Protein AF-A0A957RYM1-F1 (afdb_monomer_lite)

Radius of gyration: 15.06 Å; chains: 1; bounding box: 30×31×53 Å

pLDDT: mean 81.37, std 14.38, range [42.69, 95.62]

Sequence (113 aa):
TSSVTLRHVVASGNTQPAMAFSLDGKTATLGHGESEKFGTLTPGAHTVTVALPEQWQLAGVACDGGVAIEQAAAPAAGGQAVATFSLERSQHVTCTFTTEQTAYDLYMPAVLR

Foldseek 3Di:
DEKEKEFEAEPEDPDWAWKWKAKPRDIDTYTHGDIDMGDDDDFFKIKIKIFFAFQKWFPDKDKDFPWDWDWDGDDRTTDIIMIMTGDDPHHYMYMYTYMYGHDPVPVPPPPDD

Structure (mmCIF, N/CA/C/O backbone):
data_AF-A0A957RYM1-F1
#
_entry.id   AF-A0A957RYM1-F1
#
loop_
_atom_site.group_PDB
_atom_site.id
_atom_site.type_symbol
_atom_site.label_atom_id
_atom_site.label_alt_id
_atom_site.label_comp_id
_atom_site.label_asym_id
_atom_site.label_entity_id
_atom_site.label_seq_id
_atom_site.pdbx_PDB_ins_code
_atom_site.Cartn_x
_atom_site.C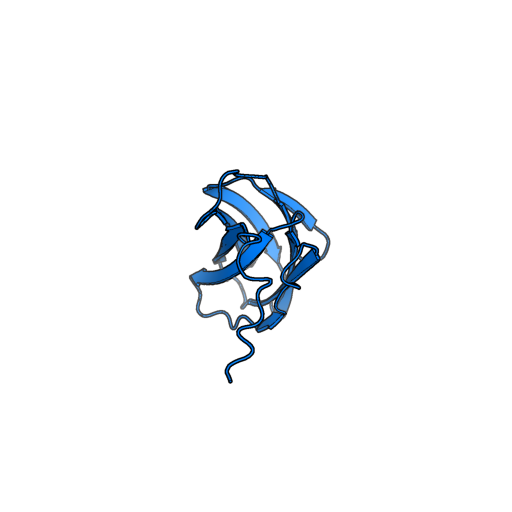artn_y
_atom_site.Cartn_z
_atom_site.occupancy
_atom_site.B_iso_or_equiv
_atom_site.auth_seq_id
_atom_site.auth_comp_id
_atom_site.auth_asym_id
_atom_site.auth_atom_id
_atom_site.pdbx_PDB_model_num
ATOM 1 N N . THR A 1 1 ? -6.660 4.446 18.909 1.00 76.19 1 THR A N 1
ATOM 2 C CA . THR A 1 1 ? -6.549 4.975 17.532 1.00 76.19 1 THR A CA 1
ATOM 3 C C . THR A 1 1 ? -6.123 3.838 16.639 1.00 76.19 1 THR A C 1
ATOM 5 O O . THR A 1 1 ? -5.330 3.018 17.086 1.00 76.19 1 THR A O 1
ATOM 8 N N . SER A 1 2 ? -6.673 3.744 15.433 1.00 87.56 2 SER A N 1
ATOM 9 C CA . SER A 1 2 ? -6.297 2.680 14.498 1.00 87.56 2 SER A CA 1
ATOM 10 C C . SER A 1 2 ? -4.996 3.050 13.775 1.00 87.56 2 S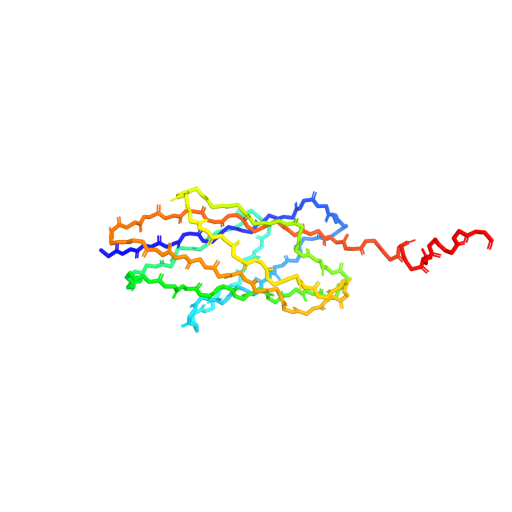ER A C 1
ATOM 12 O O . SER A 1 2 ? -4.629 4.233 13.710 1.00 87.56 2 SER A O 1
ATOM 14 N N . SER A 1 3 ? -4.266 2.057 13.273 1.00 90.38 3 SER A N 1
ATOM 15 C CA . SER A 1 3 ? -3.085 2.292 12.436 1.00 90.38 3 SER A CA 1
ATOM 16 C C . SER A 1 3 ? -2.959 1.253 11.338 1.00 90.38 3 SER A C 1
ATOM 18 O O . SER A 1 3 ? -3.292 0.089 11.553 1.00 90.38 3 SER A O 1
ATOM 20 N N . VAL A 1 4 ? -2.355 1.645 10.226 1.00 91.31 4 VAL A N 1
ATOM 21 C CA . VAL A 1 4 ? -1.913 0.711 9.192 1.00 91.31 4 VAL A CA 1
ATOM 22 C C . VAL A 1 4 ? -0.404 0.813 9.021 1.00 91.31 4 VAL A C 1
ATOM 24 O O . VAL A 1 4 ? 0.157 1.905 9.073 1.00 91.31 4 VAL A O 1
ATOM 27 N N . THR A 1 5 ? 0.259 -0.314 8.821 1.00 93.50 5 THR A N 1
ATOM 28 C CA . THR A 1 5 ? 1.650 -0.365 8.374 1.00 93.50 5 THR A CA 1
ATOM 29 C C . THR A 1 5 ? 1.645 -0.764 6.910 1.00 93.50 5 THR A C 1
ATOM 31 O O . THR A 1 5 ? 1.220 -1.870 6.587 1.00 93.50 5 THR A O 1
ATOM 34 N N . LEU A 1 6 ? 2.085 0.124 6.022 1.00 93.38 6 LEU A N 1
ATOM 35 C CA . LEU A 1 6 ? 2.266 -0.202 4.609 1.00 93.38 6 LEU A CA 1
ATOM 36 C C . LEU A 1 6 ? 3.681 -0.738 4.427 1.00 93.38 6 LEU A C 1
ATOM 38 O O . LEU A 1 6 ? 4.636 -0.097 4.854 1.00 93.38 6 LEU A O 1
ATOM 42 N N . ARG A 1 7 ? 3.817 -1.903 3.806 1.00 93.31 7 ARG A N 1
ATOM 43 C CA . ARG A 1 7 ? 5.095 -2.532 3.479 1.00 93.31 7 ARG A CA 1
ATOM 44 C C . ARG A 1 7 ? 5.199 -2.708 1.975 1.00 93.31 7 ARG A C 1
ATOM 46 O O . ARG A 1 7 ? 4.254 -3.190 1.356 1.00 93.31 7 ARG A O 1
ATOM 53 N N . HIS A 1 8 ? 6.348 -2.373 1.406 1.00 93.75 8 HIS A N 1
ATOM 54 C CA . HIS A 1 8 ? 6.613 -2.569 -0.013 1.00 93.75 8 HIS A CA 1
ATOM 55 C C . HIS A 1 8 ? 7.539 -3.768 -0.234 1.00 93.75 8 HIS A C 1
ATOM 57 O O . HIS A 1 8 ? 8.561 -3.929 0.435 1.00 93.75 8 HIS A O 1
ATOM 63 N N . VAL A 1 9 ? 7.180 -4.628 -1.184 1.00 93.25 9 VAL A N 1
ATOM 64 C CA . VAL A 1 9 ? 7.982 -5.769 -1.626 1.00 93.25 9 VAL A CA 1
ATOM 65 C C . VAL A 1 9 ? 8.024 -5.781 -3.145 1.00 93.25 9 VAL A C 1
ATOM 67 O O . VAL A 1 9 ? 7.005 -5.630 -3.801 1.00 93.25 9 VAL A O 1
ATOM 70 N N . VAL A 1 10 ? 9.209 -6.040 -3.686 1.00 91.94 10 VAL A N 1
ATOM 71 C CA . VAL A 1 10 ? 9.413 -6.340 -5.109 1.00 91.94 10 VAL A CA 1
ATOM 72 C C . VAL A 1 10 ? 9.459 -7.858 -5.238 1.00 91.94 10 VAL A C 1
ATOM 74 O O . VAL A 1 10 ? 10.368 -8.471 -4.678 1.00 91.94 10 VAL A O 1
ATOM 77 N N . ALA A 1 11 ? 8.482 -8.458 -5.916 1.00 88.06 11 ALA A N 1
ATOM 78 C CA . ALA A 1 11 ? 8.431 -9.899 -6.170 1.00 88.06 11 ALA A CA 1
ATOM 79 C C . ALA A 1 11 ? 9.385 -10.324 -7.287 1.00 88.06 11 ALA A C 1
ATOM 81 O O . ALA A 1 11 ? 10.069 -11.338 -7.159 1.00 88.06 11 ALA A O 1
ATOM 82 N N . SER A 1 12 ? 9.439 -9.555 -8.374 1.00 82.25 12 SER A N 1
ATOM 83 C CA . SER A 1 12 ? 10.343 -9.812 -9.491 1.00 82.25 12 SER A CA 1
ATOM 84 C C . SER A 1 12 ? 10.716 -8.511 -10.201 1.00 82.25 12 SER A C 1
ATOM 86 O O . SER A 1 12 ? 9.933 -7.563 -10.241 1.00 82.25 12 SER A O 1
ATOM 88 N N . GLY A 1 13 ? 11.941 -8.438 -10.715 1.00 80.06 13 GLY A N 1
ATOM 89 C CA . GLY A 1 13 ? 12.449 -7.272 -11.430 1.00 80.06 13 GLY A CA 1
ATOM 90 C C . GLY A 1 13 ? 13.971 -7.251 -11.501 1.00 80.06 13 GLY A C 1
ATOM 91 O O . GLY A 1 13 ? 14.660 -7.876 -10.698 1.00 80.06 13 GLY A O 1
ATOM 92 N N . ASN A 1 14 ? 14.496 -6.531 -12.485 1.00 82.81 14 ASN A N 1
ATOM 93 C CA . ASN A 1 14 ? 15.921 -6.253 -12.654 1.00 82.81 14 ASN A CA 1
ATOM 94 C C . ASN A 1 14 ? 16.401 -5.064 -11.805 1.00 82.81 14 ASN A C 1
ATOM 96 O O . ASN A 1 14 ? 17.602 -4.845 -11.665 1.00 82.81 14 ASN A O 1
ATOM 100 N N . THR A 1 15 ? 15.463 -4.300 -11.246 1.00 84.88 15 THR A N 1
ATOM 101 C CA . THR A 1 15 ? 15.698 -3.129 -10.400 1.00 84.88 15 THR A CA 1
ATOM 102 C C . THR A 1 15 ? 14.792 -3.181 -9.174 1.00 84.88 15 THR A C 1
ATOM 104 O O . THR A 1 15 ? 13.821 -3.932 -9.132 1.00 84.88 15 THR A O 1
ATOM 107 N N . GLN A 1 16 ? 15.122 -2.395 -8.150 1.00 87.06 16 GLN A N 1
ATOM 108 C CA . GLN A 1 16 ? 14.335 -2.269 -6.921 1.00 87.06 16 GLN A CA 1
ATOM 109 C C . GLN A 1 16 ? 14.093 -0.781 -6.629 1.00 87.06 16 GLN A C 1
ATOM 111 O O . GLN A 1 16 ? 14.757 -0.207 -5.763 1.00 87.06 16 GLN A O 1
ATOM 116 N N . PRO A 1 17 ? 13.208 -0.114 -7.391 1.00 88.12 17 PRO A N 1
ATOM 117 C CA . PRO A 1 17 ? 12.924 1.294 -7.185 1.00 88.12 17 PRO A CA 1
ATOM 118 C C . PRO A 1 17 ? 12.142 1.505 -5.888 1.00 88.12 17 PRO A C 1
ATOM 120 O O . PRO A 1 17 ? 11.355 0.658 -5.457 1.00 88.12 17 PRO A O 1
ATOM 123 N N . ALA A 1 18 ? 12.328 2.679 -5.294 1.00 91.38 18 ALA A N 1
ATOM 124 C CA . ALA A 1 18 ? 11.430 3.151 -4.259 1.00 91.38 18 ALA A CA 1
ATOM 125 C C . ALA A 1 18 ? 10.150 3.702 -4.901 1.00 91.38 18 ALA A C 1
ATOM 127 O O . ALA A 1 18 ? 10.199 4.342 -5.953 1.00 91.38 18 ALA A O 1
ATOM 128 N N . MET A 1 19 ? 9.009 3.442 -4.272 1.00 90.06 19 MET A N 1
ATOM 129 C CA . MET A 1 19 ? 7.695 3.821 -4.790 1.00 90.06 19 MET A CA 1
ATOM 130 C C . MET A 1 19 ? 6.999 4.762 -3.821 1.00 90.06 19 MET A C 1
ATOM 132 O O . MET A 1 19 ? 7.149 4.632 -2.605 1.00 90.06 19 MET A O 1
ATOM 136 N N . ALA A 1 20 ? 6.243 5.718 -4.357 1.00 92.94 20 ALA A N 1
ATOM 137 C CA . ALA A 1 20 ? 5.503 6.663 -3.535 1.00 92.94 20 ALA A CA 1
ATOM 138 C C . ALA A 1 20 ? 4.135 6.077 -3.171 1.00 92.94 20 ALA A C 1
ATOM 140 O O . ALA A 1 20 ? 3.279 5.875 -4.032 1.00 92.94 20 ALA A O 1
ATOM 141 N N . PHE A 1 21 ? 3.935 5.834 -1.883 1.00 92.81 21 PHE A N 1
ATOM 142 C CA . PHE A 1 21 ? 2.673 5.442 -1.276 1.00 92.81 21 PHE A CA 1
ATOM 143 C C . PHE A 1 21 ? 1.980 6.678 -0.718 1.00 92.81 21 PHE A C 1
ATOM 145 O O . PHE A 1 21 ? 2.620 7.540 -0.121 1.00 92.81 21 PHE A O 1
ATOM 152 N N . SER A 1 22 ? 0.668 6.771 -0.892 1.00 92.44 22 SER A N 1
ATOM 153 C CA . SER A 1 22 ? -0.168 7.823 -0.319 1.00 92.44 22 SER A CA 1
ATOM 154 C C . SER A 1 22 ? -1.370 7.202 0.372 1.00 92.44 22 SER A C 1
ATOM 156 O O . SER A 1 22 ? -2.108 6.466 -0.269 1.00 92.44 22 SER A O 1
ATOM 158 N N . LEU A 1 23 ? -1.580 7.512 1.648 1.00 91.50 23 LEU A N 1
ATOM 159 C CA . LEU A 1 23 ? -2.744 7.105 2.433 1.00 91.50 23 LEU A CA 1
ATOM 160 C C . LEU A 1 23 ? -3.468 8.357 2.932 1.00 91.50 23 LEU A C 1
ATOM 162 O O . LEU A 1 23 ? -2.907 9.109 3.732 1.00 91.50 23 LEU A O 1
ATOM 166 N N . ASP A 1 24 ? -4.691 8.593 2.453 1.00 86.94 24 ASP A N 1
ATOM 167 C CA . ASP A 1 24 ? -5.527 9.756 2.811 1.00 86.94 24 ASP A CA 1
ATOM 168 C C . ASP A 1 24 ? -4.772 11.105 2.782 1.00 86.94 24 ASP A C 1
ATOM 170 O O . ASP A 1 24 ? -4.922 11.960 3.655 1.00 86.94 24 ASP A O 1
ATOM 174 N N . GLY A 1 25 ? -3.895 11.280 1.789 1.00 85.25 25 GLY A N 1
ATOM 175 C CA . GLY A 1 25 ? -3.083 12.489 1.610 1.00 85.25 25 GLY A CA 1
ATOM 176 C C . GLY A 1 25 ? -1.751 12.516 2.372 1.00 85.25 25 GLY A C 1
ATOM 177 O O . GLY A 1 25 ? -0.964 13.436 2.161 1.00 85.25 25 GLY A O 1
ATOM 178 N N . LYS A 1 26 ? -1.444 11.517 3.210 1.00 90.81 26 LYS A N 1
ATOM 179 C CA . LYS A 1 26 ? -0.102 11.335 3.790 1.00 90.81 26 LYS A CA 1
ATOM 180 C C . LYS A 1 26 ? 0.749 10.483 2.863 1.00 90.81 26 LYS A C 1
ATOM 182 O O . LYS A 1 26 ? 0.345 9.378 2.517 1.00 90.81 26 LYS A O 1
ATOM 187 N N . THR A 1 27 ? 1.931 10.963 2.505 1.00 93.19 27 THR A N 1
ATOM 188 C CA . THR A 1 27 ? 2.810 10.290 1.545 1.00 93.19 27 THR A CA 1
ATOM 189 C C . THR A 1 27 ? 4.037 9.683 2.216 1.00 93.19 27 THR A C 1
ATOM 191 O O . THR A 1 27 ? 4.608 10.304 3.110 1.00 93.19 27 THR A O 1
ATOM 194 N N . ALA A 1 28 ? 4.487 8.528 1.738 1.00 95.00 28 ALA A N 1
ATOM 195 C CA . ALA A 1 28 ? 5.758 7.916 2.107 1.00 95.00 28 ALA A CA 1
ATOM 196 C C . ALA A 1 28 ? 6.408 7.276 0.881 1.00 95.00 28 ALA A C 1
ATOM 198 O O . ALA A 1 28 ? 5.720 6.708 0.035 1.00 95.00 28 ALA A O 1
ATOM 199 N N . THR A 1 29 ? 7.731 7.340 0.794 1.00 95.62 29 THR A N 1
ATOM 200 C CA . THR A 1 29 ? 8.487 6.669 -0.265 1.00 95.62 29 THR A CA 1
ATOM 201 C C . THR A 1 29 ? 9.103 5.409 0.320 1.00 95.62 29 THR A C 1
ATOM 203 O O . THR A 1 29 ? 9.865 5.512 1.276 1.00 95.62 29 THR A O 1
ATOM 206 N N . LEU A 1 30 ? 8.756 4.242 -0.226 1.00 94.94 30 LEU A N 1
ATOM 207 C CA . LEU A 1 30 ? 9.193 2.943 0.290 1.00 94.94 30 LEU A CA 1
ATOM 208 C C . LEU A 1 30 ? 9.994 2.175 -0.760 1.00 94.94 30 LEU A C 1
ATOM 210 O O . LEU A 1 30 ? 9.490 1.865 -1.844 1.00 94.94 30 LEU A O 1
ATOM 214 N N . GLY A 1 31 ? 11.233 1.838 -0.422 1.00 93.75 31 GLY A N 1
ATOM 215 C CA . GLY A 1 31 ? 12.074 0.882 -1.131 1.00 93.75 31 GLY A CA 1
ATOM 216 C C . GLY A 1 31 ? 11.653 -0.570 -0.902 1.00 93.75 31 GLY A C 1
ATOM 217 O O . GLY A 1 31 ? 10.718 -0.876 -0.160 1.00 93.75 31 GLY A O 1
ATOM 218 N N . HIS A 1 32 ? 12.359 -1.491 -1.555 1.00 92.75 32 HIS A N 1
ATOM 219 C CA . HIS A 1 32 ? 12.139 -2.921 -1.357 1.00 92.75 32 HIS A CA 1
ATOM 220 C C . HIS A 1 32 ? 12.384 -3.325 0.105 1.00 92.75 32 HIS A C 1
ATOM 222 O O . HIS A 1 32 ? 13.474 -3.127 0.638 1.00 92.75 32 HIS A O 1
ATOM 228 N N . GLY A 1 33 ? 11.384 -3.944 0.733 1.00 91.62 33 GLY A N 1
ATOM 229 C CA . GLY A 1 33 ? 11.454 -4.430 2.110 1.00 91.62 33 GLY A CA 1
ATOM 230 C C . GLY A 1 33 ? 11.182 -3.361 3.167 1.00 91.62 33 GLY A C 1
ATOM 231 O O . GLY A 1 33 ? 11.024 -3.718 4.336 1.00 91.62 33 GLY A O 1
ATOM 232 N N . GLU A 1 34 ? 11.075 -2.091 2.773 1.00 95.62 34 GLU A N 1
ATOM 233 C CA . GLU A 1 34 ? 10.763 -0.991 3.679 1.00 95.62 34 GLU A CA 1
ATOM 234 C C . GLU A 1 34 ? 9.274 -0.956 4.033 1.00 95.62 34 GLU A C 1
ATOM 236 O O . GLU A 1 34 ? 8.403 -1.466 3.316 1.00 95.62 34 GLU A O 1
ATOM 241 N N . SER A 1 35 ? 8.980 -0.336 5.172 1.00 94.06 35 SER A N 1
ATOM 242 C CA . SER A 1 35 ? 7.618 -0.163 5.655 1.00 94.06 35 SER A CA 1
ATOM 243 C C . SER A 1 35 ? 7.458 1.146 6.405 1.00 94.06 35 SER A C 1
ATOM 245 O O . SER A 1 35 ? 8.352 1.517 7.161 1.00 94.06 35 SER A O 1
ATOM 247 N N . GLU A 1 36 ? 6.288 1.763 6.278 1.00 95.56 36 GLU A N 1
ATOM 248 C CA . GLU A 1 36 ? 5.911 2.962 7.023 1.00 95.56 36 GLU A CA 1
ATOM 249 C C . GLU A 1 36 ? 4.607 2.733 7.785 1.00 95.56 36 GLU A C 1
ATOM 251 O O . GLU A 1 36 ? 3.638 2.172 7.260 1.00 95.56 36 GLU A O 1
ATOM 256 N N . LYS A 1 37 ? 4.574 3.192 9.039 1.00 93.44 37 LYS A N 1
ATOM 257 C CA . LYS A 1 37 ? 3.391 3.101 9.895 1.00 93.44 37 LYS A CA 1
ATOM 258 C C . LYS A 1 37 ? 2.606 4.407 9.890 1.00 93.44 37 LYS A C 1
ATOM 260 O O . LYS A 1 37 ? 3.018 5.409 10.465 1.00 93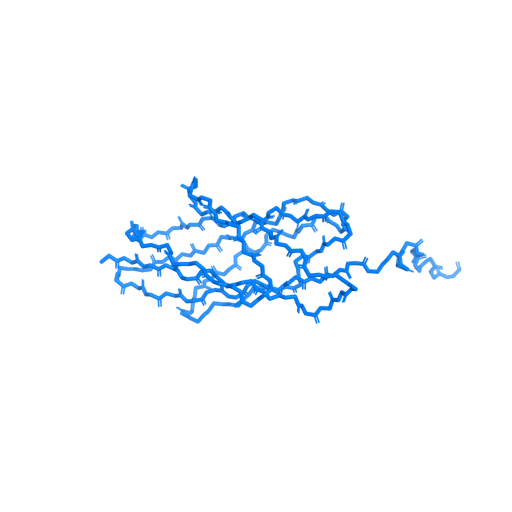.44 37 LYS A O 1
ATOM 265 N N . PHE A 1 38 ? 1.383 4.342 9.386 1.00 91.62 38 PHE A N 1
ATOM 266 C CA . PHE A 1 38 ? 0.414 5.424 9.427 1.00 91.62 38 PHE A CA 1
ATOM 267 C C . PHE A 1 38 ? -0.518 5.247 10.628 1.00 91.62 38 PHE A C 1
ATOM 269 O O . PHE A 1 38 ? -1.376 4.364 10.670 1.00 91.62 38 PHE A O 1
ATOM 276 N N . GLY A 1 39 ? -0.328 6.090 11.642 1.00 89.31 39 GLY A N 1
ATOM 277 C CA . GLY A 1 39 ? -1.160 6.121 12.844 1.00 89.31 39 GLY A CA 1
ATOM 278 C C . GLY A 1 39 ? -2.314 7.123 12.788 1.00 89.31 39 GLY A C 1
ATOM 279 O O . GLY A 1 39 ? -2.392 7.982 11.903 1.00 89.31 39 GLY A O 1
ATOM 280 N N . THR A 1 40 ? -3.166 7.046 13.815 1.00 87.69 40 THR A N 1
ATOM 281 C CA . THR A 1 40 ? -4.251 8.010 14.075 1.00 87.69 40 THR A CA 1
ATOM 282 C C . THR A 1 40 ? -5.312 8.006 12.974 1.00 87.69 40 THR A C 1
ATOM 284 O O . THR A 1 40 ? -5.831 9.050 12.592 1.00 87.69 40 THR A O 1
ATOM 287 N N . LEU A 1 41 ? -5.633 6.817 12.465 1.00 88.69 41 LEU A N 1
ATOM 288 C CA . LEU A 1 41 ? -6.701 6.631 11.489 1.00 88.69 41 LEU A CA 1
ATOM 289 C C . LEU A 1 41 ? -8.052 6.522 12.200 1.00 88.69 41 LEU A C 1
ATOM 291 O O . LEU A 1 41 ? -8.172 5.888 13.260 1.00 88.69 41 LEU A O 1
ATOM 295 N N . THR A 1 42 ? -9.057 7.181 11.631 1.00 88.88 42 THR A N 1
ATOM 296 C CA . THR A 1 42 ? -10.457 7.050 12.039 1.00 88.88 42 THR A CA 1
ATOM 297 C C . THR A 1 42 ? -11.030 5.748 11.494 1.00 88.88 42 THR A C 1
ATOM 299 O O . THR A 1 42 ? -10.710 5.406 10.368 1.00 88.88 42 THR A O 1
ATOM 302 N N . PRO A 1 43 ? -11.900 5.036 12.223 1.00 87.69 43 PRO A N 1
ATOM 303 C CA . PRO A 1 43 ? -12.579 3.865 11.671 1.00 87.69 43 PRO A CA 1
ATOM 304 C C . PRO A 1 43 ? -13.361 4.225 10.400 1.00 87.69 43 PRO A C 1
ATOM 306 O O . PRO A 1 43 ? -14.016 5.271 10.371 1.00 87.69 43 PRO A O 1
ATOM 309 N N . GLY A 1 44 ? -13.319 3.364 9.386 1.00 87.81 44 GLY A N 1
ATOM 310 C CA . GLY A 1 44 ? -13.944 3.604 8.085 1.00 87.81 44 GLY A CA 1
ATOM 311 C C . GLY A 1 44 ? -13.082 3.154 6.909 1.00 87.81 44 GLY A C 1
ATOM 312 O O . GLY A 1 44 ? -12.081 2.460 7.084 1.00 87.81 44 GLY A O 1
ATOM 313 N N . ALA A 1 45 ? -13.506 3.533 5.704 1.00 88.19 45 ALA A N 1
ATOM 314 C CA . ALA A 1 45 ? -12.784 3.249 4.472 1.00 88.19 45 ALA A CA 1
ATOM 315 C C . ALA A 1 45 ? -11.595 4.203 4.299 1.00 88.19 45 ALA A C 1
ATOM 317 O O . ALA A 1 45 ? -11.724 5.414 4.472 1.00 88.19 45 ALA A O 1
ATOM 318 N N . HIS A 1 46 ? -10.464 3.637 3.906 1.00 89.38 46 HIS A N 1
ATOM 319 C CA . HIS A 1 46 ? -9.217 4.323 3.615 1.00 89.38 46 HIS A CA 1
ATOM 320 C C . HIS A 1 46 ? -8.729 3.928 2.233 1.00 89.38 46 HIS A C 1
ATOM 322 O O . HIS A 1 46 ? -8.969 2.808 1.775 1.00 89.38 46 HIS A O 1
ATOM 328 N N . THR A 1 47 ? -8.029 4.846 1.577 1.00 89.00 47 THR A N 1
ATOM 329 C CA . THR A 1 47 ? -7.514 4.623 0.225 1.00 89.00 47 THR A CA 1
ATOM 330 C C . THR A 1 47 ? -6.002 4.758 0.213 1.00 89.00 47 THR A C 1
ATOM 332 O O . THR A 1 47 ? -5.464 5.791 0.615 1.00 89.00 47 THR A O 1
ATOM 335 N N . VAL A 1 48 ? -5.326 3.718 -0.273 1.00 90.31 48 VAL A N 1
ATOM 336 C CA . VAL A 1 48 ? -3.896 3.739 -0.577 1.00 90.31 48 VAL A CA 1
ATOM 337 C C . VAL A 1 48 ? -3.712 3.884 -2.070 1.00 90.31 48 VAL A C 1
ATOM 339 O O . VAL A 1 48 ? -4.191 3.055 -2.839 1.00 90.31 48 VAL A O 1
ATOM 342 N N . THR A 1 49 ? -2.950 4.891 -2.462 1.00 89.81 49 THR A N 1
ATOM 343 C CA . THR A 1 49 ? -2.477 5.065 -3.831 1.00 89.81 49 THR A CA 1
ATOM 344 C C . THR A 1 49 ? -0.986 4.778 -3.884 1.00 89.81 49 THR A C 1
ATOM 346 O O . THR A 1 49 ? -0.226 5.294 -3.065 1.00 89.81 49 THR A O 1
ATOM 349 N N . VAL A 1 50 ? -0.555 3.982 -4.857 1.00 90.38 50 VAL A N 1
ATOM 350 C CA . VAL A 1 50 ? 0.855 3.669 -5.110 1.00 90.38 50 VAL A CA 1
ATOM 351 C C . VAL A 1 50 ? 1.221 4.191 -6.488 1.00 90.38 50 VAL A C 1
ATOM 353 O O . VAL A 1 50 ? 0.635 3.767 -7.483 1.00 90.38 50 VAL A O 1
ATOM 356 N N . ALA A 1 51 ? 2.178 5.112 -6.558 1.00 90.06 51 ALA A N 1
ATOM 357 C CA . ALA A 1 51 ? 2.738 5.564 -7.823 1.00 90.06 51 ALA A CA 1
ATOM 358 C C . ALA A 1 51 ? 3.791 4.555 -8.296 1.00 90.06 51 ALA A C 1
ATOM 360 O O . ALA A 1 51 ? 4.849 4.405 -7.677 1.00 90.06 51 ALA A O 1
ATOM 361 N N . LEU A 1 52 ? 3.476 3.864 -9.387 1.00 86.94 52 LEU A N 1
ATOM 362 C CA . LEU A 1 52 ? 4.321 2.855 -10.004 1.00 86.94 52 LEU A CA 1
ATOM 363 C C . LEU A 1 52 ? 5.175 3.503 -11.102 1.00 86.94 52 LEU A C 1
ATOM 365 O O . LEU A 1 52 ? 4.619 4.182 -11.975 1.00 86.94 52 LEU A O 1
ATOM 369 N N . PRO A 1 53 ? 6.504 3.289 -11.092 1.00 85.44 53 PRO A N 1
ATOM 370 C CA . PRO A 1 53 ? 7.366 3.670 -12.204 1.00 85.44 53 PRO A CA 1
ATOM 371 C C . PRO A 1 53 ? 6.938 3.000 -13.518 1.00 85.44 53 PRO A C 1
ATOM 373 O O . PRO A 1 53 ? 6.192 2.020 -13.531 1.00 85.44 53 PRO A O 1
ATOM 376 N N . GLU A 1 54 ? 7.437 3.510 -14.642 1.00 83.12 54 GLU A N 1
ATOM 377 C CA . GLU A 1 54 ? 7.225 2.867 -15.940 1.00 83.12 54 GLU A CA 1
ATOM 378 C C . GLU A 1 54 ? 7.757 1.426 -15.927 1.00 83.12 54 GLU A C 1
ATOM 380 O O . GLU A 1 54 ? 8.785 1.148 -15.311 1.00 83.12 54 GLU A O 1
ATOM 385 N N . GLN A 1 55 ? 7.059 0.513 -16.609 1.00 82.88 55 GLN A N 1
ATOM 386 C CA . GLN A 1 55 ? 7.365 -0.926 -16.623 1.00 82.88 55 GLN A CA 1
ATOM 387 C C . GLN A 1 55 ? 7.236 -1.615 -15.251 1.00 82.88 55 GLN A C 1
ATOM 389 O O . GLN A 1 55 ? 7.840 -2.661 -15.036 1.00 82.88 55 GLN A O 1
ATOM 394 N N . TRP A 1 56 ? 6.444 -1.064 -14.329 1.00 85.62 56 TRP A N 1
ATOM 395 C CA . TRP A 1 56 ? 6.072 -1.720 -13.074 1.00 85.62 56 TRP A CA 1
ATOM 396 C C . TRP A 1 56 ? 4.561 -1.873 -12.953 1.00 85.62 56 TRP A C 1
ATOM 398 O O . TRP A 1 56 ? 3.794 -1.010 -13.388 1.00 85.62 56 TRP A O 1
ATOM 408 N N . GLN A 1 57 ? 4.145 -2.958 -12.308 1.00 85.50 57 GLN A N 1
ATOM 409 C CA . GLN A 1 57 ? 2.754 -3.236 -11.973 1.00 85.50 57 GLN A CA 1
ATOM 410 C C . GLN A 1 57 ? 2.616 -3.714 -10.523 1.00 85.50 57 GLN A C 1
ATOM 412 O O . GLN A 1 57 ? 3.569 -4.192 -9.901 1.00 85.50 57 GLN A O 1
ATOM 417 N N . LEU A 1 58 ? 1.409 -3.574 -9.974 1.00 85.25 58 LEU A N 1
ATOM 418 C CA . LEU A 1 58 ? 1.064 -4.120 -8.665 1.00 85.25 58 LEU A CA 1
ATOM 419 C C . LEU A 1 58 ? 0.638 -5.584 -8.839 1.00 85.25 58 LEU A C 1
ATOM 421 O O . LEU A 1 58 ? -0.443 -5.851 -9.354 1.00 85.25 58 LEU A O 1
ATOM 425 N N . ALA A 1 59 ? 1.481 -6.512 -8.391 1.00 85.19 59 ALA A N 1
ATOM 426 C CA . ALA A 1 59 ? 1.240 -7.953 -8.470 1.00 85.19 59 ALA A CA 1
ATOM 427 C C . ALA A 1 59 ? 0.235 -8.438 -7.412 1.00 85.19 59 ALA A C 1
ATOM 429 O O . ALA A 1 59 ? -0.485 -9.411 -7.624 1.00 85.19 59 ALA A O 1
ATOM 430 N N . GLY A 1 60 ? 0.175 -7.773 -6.253 1.00 84.44 60 GLY A N 1
ATOM 431 C CA . GLY A 1 60 ? -0.755 -8.152 -5.194 1.00 84.44 60 GLY A CA 1
ATOM 432 C C . GLY A 1 60 ? -0.718 -7.246 -3.971 1.00 84.44 60 GLY A C 1
ATOM 433 O O . GLY A 1 60 ? 0.235 -6.498 -3.752 1.00 84.44 60 GLY A O 1
ATOM 434 N N . VAL A 1 61 ? -1.771 -7.331 -3.160 1.00 87.38 61 VAL A N 1
ATOM 435 C CA . VAL A 1 61 ? -1.871 -6.668 -1.856 1.00 87.38 61 VAL A CA 1
ATOM 436 C C . VAL A 1 61 ? -2.417 -7.670 -0.853 1.00 87.38 61 VAL A C 1
ATOM 438 O O . VAL A 1 61 ? -3.454 -8.282 -1.095 1.00 87.38 61 VAL A O 1
ATOM 441 N N . ALA A 1 62 ? -1.726 -7.835 0.269 1.00 86.81 62 ALA A N 1
ATOM 442 C CA . ALA A 1 62 ? -2.148 -8.710 1.356 1.00 86.81 62 ALA A CA 1
ATOM 443 C C . ALA A 1 62 ? -2.120 -7.940 2.675 1.00 86.81 62 ALA A C 1
ATOM 445 O O . ALA A 1 62 ? -1.100 -7.338 3.000 1.00 86.81 62 ALA A O 1
ATOM 446 N N . CYS A 1 63 ? -3.215 -7.964 3.435 1.00 88.25 63 CYS A N 1
ATOM 447 C CA . CYS A 1 63 ? -3.302 -7.290 4.726 1.00 88.25 63 CYS A CA 1
ATOM 448 C C . CYS A 1 63 ? -3.619 -8.272 5.860 1.00 88.25 63 CYS A C 1
ATOM 450 O O . CYS A 1 63 ? -4.644 -8.955 5.836 1.00 88.25 63 CYS A O 1
ATOM 452 N N . ASP A 1 64 ? -2.771 -8.293 6.886 1.00 83.38 64 ASP A N 1
ATOM 453 C CA . ASP A 1 64 ? -2.976 -9.066 8.110 1.00 83.38 64 ASP A CA 1
ATOM 454 C C . ASP A 1 64 ? -3.996 -8.336 8.995 1.00 83.38 64 ASP A C 1
ATOM 456 O O . ASP A 1 64 ? -3.659 -7.417 9.742 1.00 83.38 64 ASP A O 1
ATOM 460 N N . GLY A 1 65 ? -5.277 -8.679 8.847 1.00 69.38 65 GLY A N 1
ATOM 461 C CA . GLY A 1 65 ? -6.357 -8.038 9.610 1.00 69.38 65 GLY A CA 1
ATOM 462 C C . GLY A 1 65 ? -7.781 -8.270 9.107 1.00 69.38 65 GLY A C 1
ATOM 463 O O . GLY A 1 65 ? -8.703 -7.684 9.665 1.00 69.38 65 GLY A O 1
ATOM 464 N N . GLY A 1 66 ? -7.977 -9.090 8.066 1.00 58.44 66 GLY A N 1
ATOM 465 C CA . GLY A 1 66 ? -9.310 -9.387 7.525 1.00 58.44 66 GLY A CA 1
ATOM 466 C C . GLY A 1 66 ? -9.962 -8.208 6.801 1.00 58.44 66 GLY A C 1
ATOM 467 O O . GLY A 1 66 ? -11.175 -8.192 6.615 1.00 58.44 66 GLY A O 1
ATOM 468 N N . VAL A 1 67 ? -9.168 -7.209 6.412 1.00 67.00 67 VAL A N 1
ATOM 469 C CA . VAL A 1 67 ? -9.688 -6.039 5.719 1.00 67.00 67 VAL A CA 1
ATOM 470 C C . VAL A 1 67 ? -10.013 -6.394 4.270 1.00 67.00 67 VAL A C 1
ATOM 472 O O . VAL A 1 67 ? -9.173 -6.948 3.564 1.00 67.00 67 VAL A O 1
ATOM 475 N N . ALA A 1 68 ? -11.224 -6.056 3.825 1.00 64.38 68 ALA A N 1
ATOM 476 C CA . ALA A 1 68 ? -11.602 -6.168 2.422 1.00 64.38 68 ALA A CA 1
ATOM 477 C C . ALA A 1 68 ? -10.754 -5.201 1.587 1.00 64.38 68 ALA A C 1
ATOM 479 O O . ALA A 1 68 ? -10.760 -4.002 1.863 1.00 64.38 68 ALA A O 1
ATOM 480 N N . ILE A 1 69 ? -10.027 -5.733 0.602 1.00 66.75 69 ILE A N 1
ATOM 481 C CA . ILE A 1 69 ? -9.240 -4.945 -0.345 1.00 66.75 69 ILE A CA 1
ATOM 482 C C . ILE A 1 69 ? -9.996 -4.892 -1.664 1.00 66.75 69 ILE A C 1
ATOM 484 O O . ILE A 1 69 ? -10.168 -5.929 -2.305 1.00 66.75 69 ILE A O 1
ATOM 488 N N . GLU A 1 70 ? -10.396 -3.701 -2.102 1.00 66.12 70 GLU A N 1
ATOM 489 C CA . GLU A 1 70 ? -10.773 -3.507 -3.503 1.00 66.12 70 GLU A CA 1
ATOM 490 C C . GLU A 1 70 ? -9.564 -2.932 -4.236 1.00 66.12 70 GLU A C 1
ATOM 492 O O . GLU A 1 70 ? -9.141 -1.796 -4.007 1.00 66.12 70 GLU A O 1
ATOM 497 N N . GLN A 1 71 ? -8.950 -3.763 -5.077 1.00 66.06 71 GLN A N 1
ATOM 498 C CA . GLN A 1 71 ? -7.828 -3.357 -5.912 1.00 66.06 71 GLN A CA 1
ATOM 499 C C . GLN A 1 71 ? -8.371 -2.752 -7.207 1.00 66.06 71 GLN A C 1
ATOM 501 O O . GLN A 1 71 ? -9.000 -3.445 -8.006 1.00 66.06 71 GLN A O 1
ATOM 506 N N . ALA A 1 72 ? -8.081 -1.480 -7.458 1.00 59.12 72 ALA A N 1
ATOM 507 C CA . ALA A 1 72 ? -8.131 -0.945 -8.808 1.00 59.12 72 ALA A CA 1
ATOM 508 C C . ALA A 1 72 ? -6.801 -1.299 -9.487 1.00 59.12 72 ALA A C 1
ATOM 510 O O . ALA A 1 72 ? -5.740 -0.801 -9.096 1.00 59.12 72 ALA A O 1
ATOM 511 N N . ALA A 1 73 ? -6.854 -2.210 -10.461 1.00 54.91 73 ALA A N 1
ATOM 512 C CA . ALA A 1 73 ? -5.685 -2.639 -11.220 1.00 54.91 73 ALA A CA 1
ATOM 513 C C . ALA A 1 73 ? -4.968 -1.426 -11.835 1.00 54.91 73 ALA A C 1
ATOM 515 O O . ALA A 1 73 ? -5.596 -0.586 -12.483 1.00 54.91 73 ALA A O 1
ATOM 516 N N . ALA A 1 74 ? -3.653 -1.339 -11.633 1.00 55.88 74 ALA A N 1
ATOM 517 C CA . ALA A 1 74 ? -2.839 -0.363 -12.341 1.00 55.88 74 ALA A CA 1
ATOM 518 C C . ALA A 1 74 ? -2.751 -0.740 -13.829 1.00 55.88 74 ALA A C 1
ATOM 520 O O . ALA A 1 74 ? -2.672 -1.930 -14.150 1.00 55.88 74 ALA A O 1
ATOM 521 N N . PRO A 1 75 ? -2.727 0.237 -14.750 1.00 53.91 75 PRO A N 1
ATOM 522 C CA . PRO A 1 75 ? -2.399 -0.041 -16.140 1.00 53.91 75 PRO A CA 1
ATOM 523 C C . PRO A 1 75 ? -0.992 -0.653 -16.233 1.00 53.91 75 PRO A C 1
ATOM 525 O O . PRO A 1 75 ? -0.077 -0.244 -15.523 1.00 53.91 75 PRO A O 1
ATOM 528 N N . ALA A 1 76 ? -0.821 -1.639 -17.117 1.00 52.88 76 ALA A N 1
ATOM 529 C CA . ALA A 1 76 ? 0.361 -2.507 -17.221 1.00 52.88 76 ALA A CA 1
ATOM 530 C C . ALA A 1 76 ? 1.691 -1.808 -17.609 1.00 52.88 76 ALA A C 1
ATOM 532 O O . ALA A 1 76 ? 2.680 -2.481 -17.892 1.00 52.88 76 ALA A O 1
ATOM 533 N N . ALA A 1 77 ? 1.748 -0.475 -17.638 1.00 54.03 77 ALA A N 1
ATOM 534 C CA . ALA A 1 77 ? 2.874 0.298 -18.161 1.00 54.03 77 ALA A CA 1
ATOM 535 C C . ALA A 1 77 ? 3.116 1.592 -17.361 1.00 54.03 77 ALA A C 1
ATOM 537 O O . ALA A 1 77 ? 3.202 2.679 -17.928 1.00 54.03 77 ALA A O 1
ATOM 538 N N . GLY A 1 78 ? 3.234 1.473 -16.036 1.00 59.84 78 GLY A N 1
ATOM 539 C CA . GLY A 1 78 ? 3.351 2.628 -15.145 1.00 59.84 78 GLY A CA 1
ATOM 540 C C . GLY A 1 78 ? 2.013 3.325 -14.901 1.00 59.84 78 GLY A C 1
ATOM 541 O O . GLY A 1 78 ? 1.056 3.180 -15.661 1.00 59.84 78 GLY A O 1
ATOM 542 N N . GLY A 1 79 ? 1.925 4.063 -13.794 1.00 76.75 79 GLY A N 1
ATOM 543 C CA . GLY A 1 79 ? 0.694 4.745 -13.399 1.00 76.75 79 GLY A CA 1
ATOM 544 C C . GLY A 1 79 ? 0.453 4.716 -11.896 1.00 76.75 79 GLY A C 1
ATOM 545 O O . GLY A 1 79 ? 1.386 4.732 -11.097 1.00 76.75 79 GLY A O 1
ATOM 546 N N . GLN A 1 80 ? -0.819 4.703 -11.507 1.00 81.69 80 GLN A N 1
ATOM 547 C CA . GLN A 1 80 ? -1.234 4.651 -10.110 1.00 81.69 80 GLN A CA 1
ATOM 548 C C . GLN A 1 80 ? -2.034 3.376 -9.861 1.00 81.69 80 GLN A C 1
ATOM 550 O O . GLN A 1 80 ? -3.014 3.115 -10.555 1.00 81.69 80 GLN A O 1
ATOM 555 N N . ALA A 1 81 ? -1.616 2.593 -8.869 1.00 83.81 81 ALA A N 1
ATOM 556 C CA . ALA A 1 81 ? -2.449 1.544 -8.303 1.00 83.81 81 ALA A CA 1
ATOM 557 C C . ALA A 1 81 ? -3.233 2.115 -7.126 1.00 83.81 81 ALA A C 1
ATOM 559 O O . ALA A 1 81 ? -2.675 2.881 -6.337 1.00 83.81 81 ALA A O 1
ATOM 560 N N . VAL A 1 82 ? -4.496 1.727 -6.984 1.00 84.75 82 VAL A N 1
ATOM 561 C CA . VAL A 1 82 ? -5.323 2.145 -5.849 1.00 84.75 82 VAL A CA 1
ATOM 562 C C . VAL A 1 82 ? -5.849 0.907 -5.142 1.00 84.75 82 VAL A C 1
ATOM 564 O O . VAL A 1 82 ? -6.358 -0.010 -5.780 1.00 84.75 82 VAL A O 1
ATOM 567 N N . ALA A 1 83 ? -5.709 0.871 -3.824 1.00 85.19 83 ALA A N 1
ATOM 568 C CA . ALA A 1 83 ? -6.274 -0.159 -2.969 1.00 85.19 83 ALA A CA 1
ATOM 569 C C . ALA A 1 83 ? -7.100 0.516 -1.878 1.00 85.19 83 ALA A C 1
ATOM 571 O O . ALA A 1 83 ? -6.584 1.361 -1.142 1.00 85.19 83 ALA A O 1
ATOM 572 N N . THR A 1 84 ? -8.372 0.155 -1.768 1.00 87.12 84 THR A N 1
ATOM 573 C CA . THR A 1 84 ? -9.231 0.622 -0.677 1.00 87.12 84 THR A CA 1
ATOM 574 C C . THR A 1 84 ? -9.359 -0.460 0.378 1.00 87.12 84 THR A C 1
ATOM 576 O O . THR A 1 84 ? -9.357 -1.649 0.064 1.00 87.12 84 THR A O 1
ATOM 579 N N . PHE A 1 85 ? -9.423 -0.054 1.641 1.00 86.06 85 PHE A N 1
ATOM 580 C CA . PHE A 1 85 ? -9.512 -0.973 2.767 1.00 86.06 85 PHE A CA 1
ATOM 581 C C . PHE A 1 85 ? -10.336 -0.338 3.897 1.00 86.06 85 PHE A C 1
ATOM 583 O O . PHE A 1 85 ? -10.295 0.873 4.084 1.00 86.06 85 PHE A O 1
ATOM 590 N N . SER A 1 86 ? -11.102 -1.125 4.655 1.00 87.19 86 SER A N 1
ATOM 591 C CA . SER A 1 86 ? -11.911 -0.632 5.786 1.00 87.19 86 SER A CA 1
ATOM 592 C C . SER A 1 86 ? -11.307 -1.005 7.141 1.00 87.19 86 SER A C 1
ATOM 594 O O . SER A 1 86 ? -11.095 -2.182 7.413 1.00 87.19 86 SER A O 1
ATOM 596 N N . LEU A 1 87 ? -11.063 -0.023 8.012 1.00 87.56 87 LEU A N 1
ATOM 597 C CA . LEU A 1 87 ? -10.564 -0.263 9.369 1.00 87.56 87 LEU A CA 1
ATOM 598 C C . LEU A 1 87 ? -11.659 -0.165 10.425 1.00 87.56 87 LEU A C 1
ATOM 600 O O . LEU A 1 87 ? -12.474 0.761 10.432 1.00 87.56 87 LEU A O 1
ATOM 604 N N . GLU A 1 88 ? -11.587 -1.065 11.399 1.00 87.69 88 GLU A N 1
ATOM 605 C CA . GLU A 1 88 ? -12.372 -0.990 12.626 1.00 87.69 88 GLU A CA 1
ATOM 606 C C . GLU A 1 88 ? -11.682 -0.142 13.710 1.00 87.69 88 GLU A C 1
ATOM 608 O O . GLU A 1 88 ? -10.533 0.308 13.592 1.00 87.69 88 GLU A O 1
ATOM 613 N N . ARG A 1 89 ? -12.401 0.109 14.810 1.00 88.00 89 ARG A N 1
ATOM 614 C CA . ARG A 1 89 ? -11.887 0.887 15.942 1.00 88.00 89 ARG A CA 1
ATOM 615 C C . ARG A 1 89 ? -10.760 0.141 16.652 1.00 88.00 89 ARG A C 1
ATOM 617 O O . ARG A 1 89 ? -10.947 -0.982 17.097 1.00 88.00 89 ARG A O 1
ATOM 624 N N . SER A 1 90 ? -9.633 0.832 16.843 1.00 87.25 90 SER A N 1
ATOM 625 C CA . SER A 1 90 ? -8.436 0.296 17.514 1.00 87.25 90 SER A CA 1
ATOM 626 C C . SER A 1 90 ? -7.814 -0.900 16.787 1.00 87.25 90 SER A C 1
ATOM 628 O O . SER A 1 90 ? -7.161 -1.734 17.407 1.00 87.25 90 SER A O 1
ATOM 630 N N . GLN A 1 91 ? -8.003 -0.971 15.469 1.00 87.94 91 GLN A N 1
ATOM 631 C CA . GLN A 1 91 ? -7.400 -1.997 14.633 1.00 87.94 91 GLN A CA 1
ATOM 632 C C . GLN A 1 91 ? -5.990 -1.580 14.203 1.00 87.94 91 GLN A C 1
ATOM 634 O O . GLN A 1 91 ? -5.734 -0.416 13.874 1.00 87.94 91 GLN A O 1
ATOM 639 N N . HIS A 1 92 ? -5.079 -2.547 14.197 1.00 88.69 92 HIS A N 1
ATOM 640 C CA . HIS A 1 92 ? -3.712 -2.385 13.726 1.00 88.69 92 HIS A CA 1
ATOM 641 C C . HIS A 1 92 ? -3.463 -3.420 12.636 1.00 88.69 92 HIS A C 1
ATOM 643 O O . HIS A 1 92 ? -3.458 -4.612 12.922 1.00 88.69 92 HIS A O 1
ATOM 649 N N . VAL A 1 93 ? -3.308 -2.959 11.398 1.00 89.62 93 VAL A N 1
ATOM 650 C CA . VAL A 1 93 ? -3.211 -3.826 10.216 1.00 89.62 93 VAL A CA 1
ATOM 651 C C . VAL A 1 93 ? -1.864 -3.613 9.550 1.00 89.62 93 VAL A C 1
ATOM 653 O O . VAL A 1 93 ? -1.381 -2.485 9.476 1.00 89.62 93 VAL A O 1
ATOM 656 N N . THR A 1 94 ? -1.265 -4.681 9.041 1.00 90.56 94 THR A N 1
ATOM 657 C CA . THR A 1 94 ? -0.079 -4.587 8.187 1.00 90.56 94 THR A CA 1
ATOM 658 C C . THR A 1 94 ? -0.473 -4.988 6.782 1.00 90.56 94 THR A C 1
ATOM 660 O O . THR A 1 94 ? -0.954 -6.095 6.585 1.00 90.56 94 T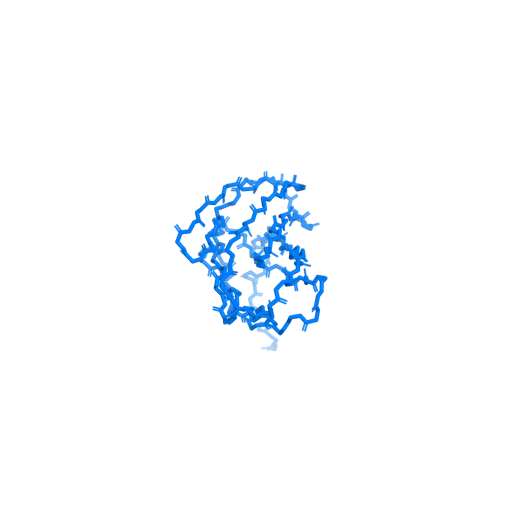HR A O 1
ATOM 663 N N . CYS A 1 95 ? -0.276 -4.095 5.819 1.00 90.62 95 CYS A N 1
ATOM 664 C CA . CYS A 1 95 ? -0.558 -4.322 4.412 1.00 90.62 95 CYS A CA 1
ATOM 665 C C . CYS A 1 95 ? 0.747 -4.409 3.628 1.00 90.62 95 CYS A C 1
ATOM 667 O O . CYS A 1 95 ? 1.513 -3.449 3.579 1.00 90.62 95 CYS A O 1
ATOM 669 N N . THR A 1 96 ? 0.985 -5.551 2.998 1.00 91.62 96 THR A N 1
ATOM 670 C CA . THR A 1 96 ? 2.113 -5.782 2.101 1.00 91.62 96 THR A CA 1
ATOM 671 C C . THR A 1 96 ? 1.666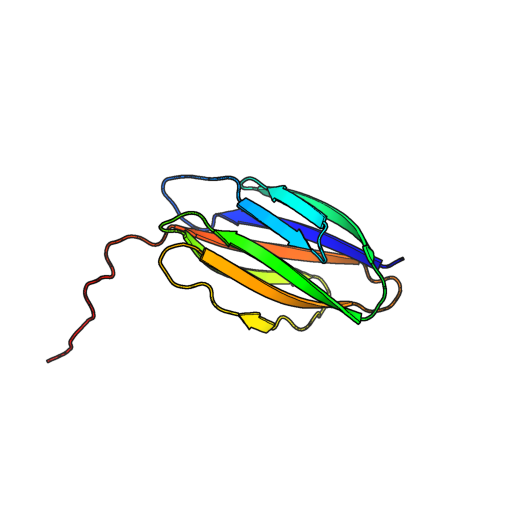 -5.585 0.660 1.00 91.62 96 THR A C 1
ATOM 673 O O . THR A 1 96 ? 0.793 -6.300 0.171 1.00 91.62 96 THR A O 1
ATOM 676 N N . PHE A 1 97 ? 2.286 -4.620 -0.010 1.00 90.69 97 PHE A N 1
ATOM 677 C CA . PHE A 1 97 ? 2.118 -4.324 -1.424 1.00 90.69 97 PHE A CA 1
ATOM 678 C C . PHE A 1 97 ? 3.266 -4.967 -2.182 1.00 90.69 97 PHE A C 1
ATOM 680 O O . PHE A 1 97 ? 4.432 -4.616 -1.983 1.00 90.69 97 PHE A O 1
ATOM 687 N N . THR A 1 98 ? 2.915 -5.912 -3.038 1.00 90.19 98 THR A N 1
ATOM 688 C CA . THR A 1 98 ? 3.857 -6.658 -3.856 1.00 90.19 98 THR A CA 1
ATOM 689 C C . THR A 1 98 ? 3.826 -6.100 -5.264 1.00 90.19 98 THR A C 1
ATOM 691 O O . THR A 1 98 ? 2.784 -6.112 -5.917 1.00 90.19 98 THR A O 1
ATOM 694 N N . THR A 1 99 ? 4.965 -5.623 -5.738 1.00 89.06 99 THR A N 1
ATOM 695 C CA . THR A 1 99 ? 5.131 -5.068 -7.077 1.00 89.06 99 THR A CA 1
ATOM 696 C C . THR A 1 99 ? 6.069 -5.934 -7.888 1.00 89.06 99 THR A C 1
ATOM 698 O O . THR A 1 99 ? 6.917 -6.650 -7.351 1.00 89.06 99 THR A O 1
ATOM 701 N N . GLU A 1 100 ? 5.901 -5.894 -9.197 1.00 87.75 100 GLU A N 1
ATOM 702 C CA . GLU A 1 100 ? 6.786 -6.591 -10.110 1.00 87.75 100 GLU A CA 1
ATOM 703 C C . GLU A 1 100 ? 7.074 -5.734 -11.329 1.00 87.75 100 GLU A C 1
ATOM 705 O O . GLU A 1 100 ? 6.238 -4.936 -11.767 1.00 87.75 100 GLU A O 1
ATOM 710 N N . GLN A 1 101 ? 8.276 -5.892 -11.865 1.00 87.19 101 GLN A N 1
ATOM 711 C CA . GLN A 1 101 ? 8.625 -5.274 -13.123 1.00 87.19 101 GLN A CA 1
ATOM 712 C C . GLN A 1 101 ? 7.940 -6.043 -14.247 1.00 87.19 101 GLN A C 1
ATOM 714 O O . GLN A 1 101 ? 8.181 -7.236 -14.448 1.00 87.19 101 GLN A O 1
ATOM 719 N N . THR A 1 102 ? 7.105 -5.350 -15.007 1.00 78.81 102 THR A N 1
ATOM 720 C CA . THR A 1 102 ? 6.522 -5.887 -16.226 1.00 78.81 102 THR A CA 1
ATOM 721 C C . THR A 1 102 ? 7.660 -6.110 -17.220 1.00 78.81 102 THR A C 1
ATOM 723 O O . THR A 1 102 ? 8.265 -5.157 -17.716 1.00 78.81 102 THR A O 1
ATOM 726 N N . ALA A 1 103 ? 7.983 -7.368 -17.520 1.00 63.59 103 ALA A N 1
ATOM 727 C CA . ALA A 1 103 ? 8.835 -7.660 -18.662 1.00 63.59 103 ALA A CA 1
ATOM 728 C C . ALA A 1 103 ? 8.126 -7.135 -19.918 1.00 63.59 103 ALA A C 1
ATOM 730 O O . ALA A 1 103 ? 6.958 -7.440 -20.155 1.00 63.59 103 ALA A O 1
ATOM 731 N N . TYR A 1 104 ? 8.834 -6.364 -20.741 1.00 54.88 104 TYR A N 1
ATOM 732 C CA . TYR A 1 104 ? 8.302 -5.839 -22.007 1.00 54.88 104 TYR A CA 1
ATOM 733 C C . TYR A 1 104 ? 7.897 -6.949 -23.004 1.00 54.88 104 TYR A C 1
ATOM 735 O O . TYR A 1 104 ? 7.306 -6.670 -24.042 1.00 54.88 104 TYR A O 1
ATOM 743 N N . ASP A 1 105 ? 8.203 -8.210 -22.688 1.00 49.59 105 ASP A N 1
ATOM 744 C CA . ASP A 1 105 ? 8.107 -9.368 -23.578 1.00 49.59 105 ASP A CA 1
ATOM 745 C C . ASP A 1 105 ? 6.667 -9.831 -23.877 1.00 49.59 105 ASP A C 1
ATOM 747 O O . ASP A 1 105 ? 6.454 -10.642 -24.771 1.00 49.59 105 ASP A O 1
ATOM 751 N N . LEU A 1 106 ? 5.649 -9.291 -23.193 1.00 47.81 106 LEU A N 1
ATOM 752 C CA . LEU A 1 106 ? 4.246 -9.678 -23.421 1.00 47.81 106 LEU A CA 1
ATOM 753 C C . LEU A 1 106 ? 3.428 -8.678 -24.255 1.00 47.81 106 LEU A C 1
ATOM 755 O O . LEU A 1 106 ? 2.221 -8.864 -24.406 1.00 47.81 106 LEU A O 1
ATOM 759 N N . TYR A 1 107 ? 4.063 -7.697 -24.912 1.00 49.28 107 TYR A N 1
ATOM 760 C CA . TYR A 1 107 ? 3.456 -7.057 -26.094 1.00 49.28 107 TYR A CA 1
ATOM 761 C C . TYR A 1 107 ? 3.653 -7.908 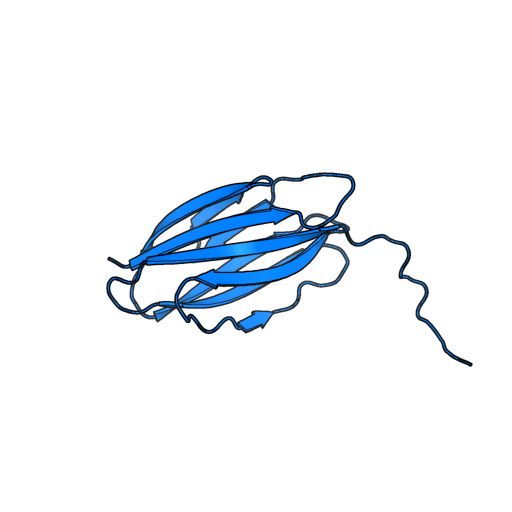-27.365 1.00 49.28 107 TYR A C 1
ATOM 763 O O . TYR A 1 107 ? 3.852 -7.398 -28.463 1.00 49.28 107 TYR A O 1
ATOM 771 N N . MET A 1 108 ? 3.573 -9.231 -27.247 1.00 52.06 108 MET A N 1
ATOM 772 C CA . MET A 1 108 ? 2.886 -10.002 -28.272 1.00 52.06 108 MET A CA 1
ATOM 773 C C . MET A 1 108 ? 1.509 -10.317 -27.696 1.00 52.06 108 MET A C 1
ATOM 775 O O . MET A 1 108 ? 1.419 -11.191 -26.831 1.00 52.06 108 MET A O 1
ATOM 779 N N . PRO A 1 109 ? 0.416 -9.653 -28.129 1.00 49.31 109 PRO A N 1
ATOM 780 C CA . PRO A 1 109 ? -0.872 -10.282 -27.934 1.00 49.31 109 PRO A CA 1
ATOM 781 C C . PRO A 1 109 ? -0.746 -11.638 -28.620 1.00 49.31 109 PRO A C 1
ATOM 783 O O . PRO A 1 109 ? -0.428 -11.712 -29.808 1.00 49.31 109 PRO A O 1
ATOM 786 N N . ALA A 1 110 ? -0.937 -12.709 -27.858 1.00 51.44 110 ALA A N 1
ATOM 787 C CA . ALA A 1 110 ? -1.222 -14.010 -28.418 1.00 51.44 110 ALA A CA 1
ATOM 788 C C . ALA A 1 110 ? -2.532 -13.879 -29.214 1.00 51.44 110 ALA A C 1
ATOM 790 O O . ALA A 1 110 ? -3.611 -14.223 -28.736 1.00 51.44 110 ALA A O 1
ATOM 791 N N . VAL A 1 111 ? -2.449 -13.335 -30.432 1.00 47.25 111 VAL A N 1
ATOM 792 C CA . VAL A 1 111 ? -3.421 -13.586 -31.485 1.00 47.25 111 VAL A CA 1
ATOM 793 C C . VAL A 1 111 ? -3.194 -15.042 -31.851 1.00 47.25 111 VAL A C 1
ATOM 795 O O . VAL A 1 111 ? -2.348 -15.404 -32.663 1.00 47.25 111 VAL A O 1
ATOM 798 N N . LEU A 1 112 ? -3.899 -15.893 -31.111 1.00 45.75 112 LEU A N 1
ATOM 799 C CA . LEU A 1 112 ? -4.193 -17.250 -31.510 1.00 45.75 112 LEU A CA 1
ATOM 800 C C . LEU A 1 112 ? -4.908 -17.212 -32.872 1.00 45.75 112 LEU A C 1
ATOM 802 O O . LEU A 1 112 ? -5.942 -16.554 -32.988 1.00 45.75 112 LEU A O 1
ATOM 806 N N . ARG A 1 113 ? -4.410 -18.064 -33.776 1.00 42.69 113 ARG A N 1
ATOM 807 C CA . ARG A 1 113 ? -4.979 -18.550 -35.049 1.00 42.69 113 ARG A CA 1
ATOM 808 C C . ARG A 1 113 ? -4.716 -17.744 -36.313 1.00 42.69 113 ARG A C 1
ATOM 810 O O . ARG A 1 113 ? -5.167 -16.588 -36.413 1.00 42.69 113 ARG A O 1
#

Secondary structure (DSSP, 8-state):
-EEEEEEEEEEE-S----EEEEETTEEEEE-TT-EEEEEEEPSEEEEEEEEEPTTEEEEEEEEET-PPEEEEPPPSSSEEEEEEEEEPTT-EEEEEEEEEE--GGG-S-----